Protein AF-A0A8J7C083-F1 (afdb_monomer)

Structure (mmCIF, N/CA/C/O backbone):
data_AF-A0A8J7C083-F1
#
_entry.id   AF-A0A8J7C083-F1
#
loop_
_atom_site.group_PDB
_atom_site.id
_atom_site.type_symbol
_atom_site.label_atom_id
_atom_site.label_alt_id
_atom_site.label_comp_id
_atom_site.label_asym_id
_atom_site.label_entity_id
_atom_site.label_seq_id
_atom_site.pdbx_PDB_ins_code
_atom_site.Cartn_x
_atom_site.Cartn_y
_atom_site.Cartn_z
_atom_site.occupancy
_atom_site.B_iso_or_equiv
_atom_site.auth_seq_id
_atom_site.auth_comp_id
_atom_site.auth_asym_id
_atom_site.auth_atom_id
_atom_site.pdbx_PDB_model_num
ATOM 1 N N . MET A 1 1 ? -25.918 -17.460 -4.280 1.00 40.22 1 MET A N 1
ATOM 2 C CA . MET A 1 1 ? -24.437 -17.452 -4.316 1.00 40.22 1 MET A CA 1
ATOM 3 C C . MET A 1 1 ? -23.921 -17.546 -2.889 1.00 40.22 1 MET A C 1
ATOM 5 O O . MET A 1 1 ? -24.442 -16.857 -2.026 1.00 40.22 1 MET A O 1
ATOM 9 N N . ASN A 1 2 ? -23.020 -18.502 -2.657 1.00 38.72 2 ASN A N 1
ATOM 10 C CA . ASN A 1 2 ? -22.718 -19.154 -1.379 1.00 38.72 2 ASN A CA 1
ATOM 11 C C . ASN A 1 2 ? -22.165 -18.248 -0.263 1.00 38.72 2 ASN A C 1
ATOM 13 O O . ASN A 1 2 ? -21.236 -17.479 -0.470 1.00 38.72 2 ASN A O 1
ATOM 17 N N . LEU A 1 3 ? -22.670 -18.476 0.954 1.00 43.50 3 LEU A N 1
ATOM 18 C CA . LEU A 1 3 ? -22.209 -17.929 2.240 1.00 43.50 3 LEU A CA 1
ATOM 19 C C . LEU A 1 3 ? -20.995 -18.695 2.833 1.00 43.50 3 LEU A C 1
ATOM 21 O O . LEU A 1 3 ? -20.701 -18.552 4.015 1.00 43.50 3 LEU A O 1
ATOM 25 N N . LEU A 1 4 ? -20.293 -19.514 2.034 1.00 46.03 4 LEU A N 1
ATOM 26 C CA . LEU A 1 4 ? -19.304 -20.509 2.503 1.00 46.03 4 LEU A CA 1
ATOM 27 C C . LEU A 1 4 ? -17.826 -20.189 2.206 1.00 46.03 4 LEU A C 1
ATOM 29 O O . LEU A 1 4 ? -16.956 -21.000 2.498 1.00 46.03 4 LEU A O 1
ATOM 33 N N . THR A 1 5 ? -17.503 -18.997 1.706 1.00 49.53 5 THR A N 1
ATOM 34 C CA . THR A 1 5 ? -16.111 -18.527 1.563 1.00 49.53 5 THR A CA 1
ATOM 35 C C . THR A 1 5 ? -15.956 -17.127 2.142 1.00 49.53 5 THR A C 1
ATOM 37 O O . THR A 1 5 ? -15.528 -16.200 1.466 1.00 49.53 5 THR A O 1
ATOM 40 N N . ARG A 1 6 ? -16.286 -16.940 3.424 1.00 51.78 6 ARG A N 1
ATOM 41 C CA . ARG A 1 6 ? -15.601 -15.893 4.194 1.00 51.78 6 ARG A CA 1
ATOM 42 C C . ARG A 1 6 ? -14.228 -16.447 4.556 1.00 51.78 6 ARG A C 1
ATOM 44 O O . ARG A 1 6 ? -14.013 -16.899 5.675 1.00 51.78 6 ARG A O 1
ATOM 51 N N . SER A 1 7 ? -13.316 -16.466 3.582 1.00 60.53 7 SER A N 1
ATOM 52 C CA . SER A 1 7 ? -11.887 -16.477 3.887 1.00 60.53 7 SER A CA 1
ATOM 53 C C . SER A 1 7 ? -11.666 -15.409 4.955 1.00 60.53 7 SER A C 1
ATOM 55 O O . SER A 1 7 ? -12.143 -14.284 4.788 1.00 60.53 7 SER A O 1
ATOM 57 N N . LEU A 1 8 ? -11.054 -15.771 6.083 1.00 58.56 8 LEU A N 1
ATOM 58 C CA . LEU A 1 8 ? -10.711 -14.824 7.141 1.00 58.56 8 LEU A CA 1
ATOM 59 C C . LEU A 1 8 ? -9.734 -13.807 6.545 1.00 58.56 8 LEU A C 1
ATOM 61 O O . LEU A 1 8 ? -8.529 -14.027 6.536 1.00 58.56 8 LEU A O 1
ATOM 65 N N . GLN A 1 9 ? -10.272 -12.735 5.971 1.00 74.50 9 GLN A N 1
ATOM 66 C CA . GLN A 1 9 ? -9.492 -11.647 5.409 1.00 74.50 9 GLN A CA 1
ATOM 67 C C . GLN A 1 9 ? -8.775 -10.991 6.582 1.00 74.50 9 GLN A C 1
ATOM 69 O O . GLN A 1 9 ? -9.418 -10.445 7.487 1.00 74.50 9 GLN A O 1
ATOM 74 N N . LEU A 1 10 ? -7.452 -11.131 6.621 1.00 89.25 10 LEU A N 1
ATOM 75 C CA . LEU A 1 10 ? -6.660 -10.623 7.728 1.00 89.25 10 LEU A CA 1
ATOM 76 C C . LEU A 1 10 ? -6.700 -9.096 7.666 1.00 89.25 10 LEU A C 1
ATOM 78 O O . LEU A 1 10 ? -6.261 -8.502 6.685 1.00 89.25 10 LEU A O 1
ATOM 82 N N . LYS A 1 11 ? -7.249 -8.458 8.698 1.00 92.88 11 LYS A N 1
ATOM 83 C CA . LYS A 1 11 ? -7.301 -6.998 8.796 1.00 92.88 11 LYS A CA 1
ATOM 84 C C . LYS A 1 11 ? -6.074 -6.502 9.547 1.00 92.88 11 LYS A C 1
ATOM 86 O O . LYS A 1 11 ? -5.862 -6.913 10.685 1.00 92.88 11 LYS A O 1
ATOM 91 N N . VAL A 1 12 ? -5.279 -5.640 8.921 1.00 92.44 12 VAL A N 1
ATOM 92 C CA . VAL A 1 12 ? -3.970 -5.227 9.449 1.00 92.44 12 VAL A CA 1
ATOM 93 C C . VAL A 1 12 ? -3.808 -3.720 9.328 1.00 92.44 12 VAL A C 1
ATOM 95 O O . VAL A 1 12 ? -4.084 -3.151 8.277 1.00 92.44 12 VAL A O 1
ATOM 98 N N . VAL A 1 13 ? -3.336 -3.079 10.396 1.00 91.31 13 VAL A N 1
ATOM 99 C CA . VAL A 1 13 ? -2.832 -1.703 10.334 1.00 91.31 13 VAL A CA 1
ATOM 100 C C . VAL A 1 13 ? -1.370 -1.769 9.921 1.00 91.31 13 VAL A C 1
ATOM 102 O O . VAL A 1 13 ? -0.576 -2.467 10.553 1.00 91.31 13 VAL A O 1
ATOM 105 N N . PHE A 1 14 ? -1.022 -1.056 8.859 1.00 88.75 14 PHE A N 1
ATOM 106 C CA . PHE A 1 14 ? 0.346 -0.979 8.368 1.00 88.75 14 PHE A CA 1
ATOM 107 C C . PHE A 1 14 ? 0.942 0.385 8.669 1.00 88.75 14 PHE A C 1
ATOM 109 O O . PHE A 1 14 ? 0.275 1.407 8.544 1.00 88.75 14 PHE A O 1
ATOM 116 N N . ASP A 1 15 ? 2.224 0.385 9.009 1.00 88.00 15 ASP A N 1
ATOM 117 C CA . ASP A 1 15 ? 3.021 1.603 9.033 1.00 88.00 15 ASP A CA 1
ATOM 118 C C . ASP A 1 15 ? 3.195 2.144 7.601 1.00 88.00 15 ASP A C 1
ATOM 120 O O . ASP A 1 15 ? 3.345 1.371 6.646 1.00 88.00 15 ASP A O 1
ATOM 124 N N . THR A 1 16 ? 3.236 3.469 7.449 1.00 86.56 16 THR A N 1
ATOM 125 C CA . THR A 1 16 ? 3.521 4.171 6.187 1.00 86.56 16 THR A CA 1
ATOM 126 C C . THR A 1 16 ? 4.766 3.614 5.485 1.00 86.56 16 THR A C 1
ATOM 128 O O . THR A 1 16 ? 4.790 3.472 4.259 1.00 86.56 16 THR A O 1
ATOM 131 N N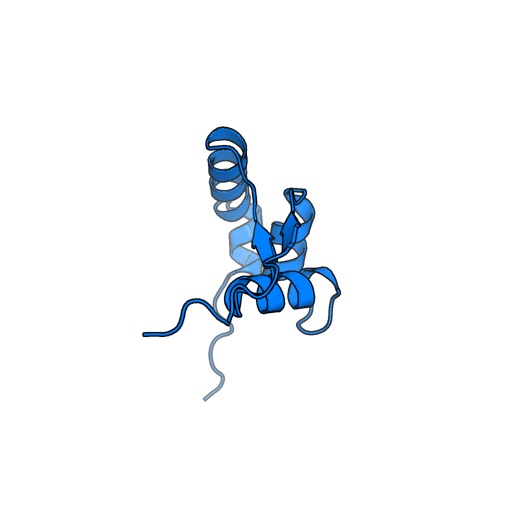 . ASN A 1 17 ? 5.793 3.213 6.242 1.00 87.81 17 ASN A N 1
ATOM 132 C CA . ASN A 1 17 ? 7.028 2.651 5.698 1.00 87.81 17 ASN A CA 1
ATOM 133 C C . ASN A 1 17 ? 6.828 1.326 4.958 1.00 87.81 17 ASN A C 1
ATOM 135 O O . ASN A 1 17 ? 7.600 1.041 4.041 1.00 87.81 17 ASN A O 1
ATOM 139 N N . VAL A 1 18 ? 5.816 0.524 5.308 1.00 90.25 18 VAL A N 1
ATOM 140 C CA . VAL A 1 18 ? 5.509 -0.724 4.588 1.00 90.25 18 VAL A CA 1
ATOM 141 C C . VAL A 1 18 ? 5.036 -0.403 3.174 1.00 90.25 18 VAL A C 1
ATOM 143 O O . VAL A 1 18 ? 5.534 -0.995 2.217 1.00 90.25 18 VAL A O 1
ATOM 146 N N . PHE A 1 19 ? 4.159 0.592 3.023 1.00 90.19 19 PHE A N 1
ATOM 147 C CA . PHE A 1 19 ? 3.710 1.060 1.713 1.00 90.19 19 PHE A CA 1
ATOM 148 C C . PHE A 1 19 ? 4.856 1.655 0.903 1.00 90.19 19 PHE A C 1
ATOM 150 O O . PHE A 1 19 ? 5.096 1.235 -0.227 1.00 90.19 19 PHE A O 1
ATOM 157 N N . VAL A 1 20 ? 5.605 2.595 1.487 1.00 88.25 20 VAL A N 1
ATOM 158 C CA . VAL A 1 20 ? 6.716 3.264 0.793 1.00 88.25 20 VAL A CA 1
ATOM 159 C C . VAL A 1 20 ? 7.773 2.247 0.358 1.00 88.25 20 VAL A C 1
ATOM 161 O O . VAL A 1 20 ? 8.190 2.242 -0.800 1.00 88.25 20 VAL A O 1
ATOM 164 N N . SER A 1 21 ? 8.176 1.345 1.253 1.00 89.31 21 SER A N 1
ATOM 165 C CA . SER A 1 21 ? 9.191 0.331 0.948 1.00 89.31 21 SER A CA 1
ATOM 166 C C . SE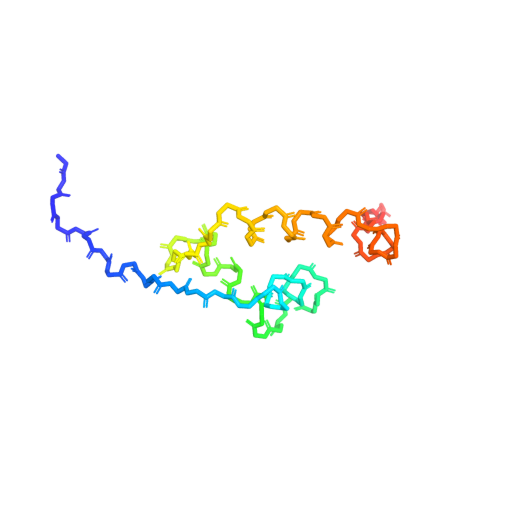R A 1 21 ? 8.684 -0.721 -0.033 1.00 89.31 21 SER A C 1
ATOM 168 O O . SER A 1 21 ? 9.457 -1.188 -0.860 1.00 89.31 21 SER A O 1
ATOM 170 N N . GLY A 1 22 ? 7.405 -1.100 0.025 1.00 91.19 22 GLY A N 1
ATOM 171 C CA . GLY A 1 22 ? 6.835 -2.076 -0.904 1.00 91.19 22 GLY A CA 1
ATOM 172 C C . GLY A 1 22 ? 6.664 -1.526 -2.321 1.00 91.19 22 GLY A C 1
ATOM 173 O O . GLY A 1 22 ? 6.855 -2.266 -3.288 1.00 91.19 22 GLY A O 1
ATOM 174 N N . LEU A 1 23 ? 6.343 -0.234 -2.446 1.00 88.25 23 LEU A N 1
ATOM 175 C CA . LEU A 1 23 ? 6.173 0.448 -3.732 1.00 88.25 23 LEU A CA 1
ATOM 176 C C . LEU A 1 23 ? 7.511 0.787 -4.397 1.00 88.25 23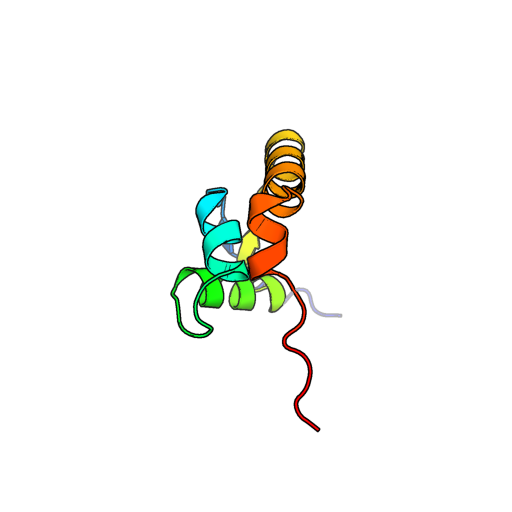 LEU A C 1
ATOM 178 O O . LEU A 1 23 ? 7.616 0.718 -5.619 1.00 88.25 23 LEU A O 1
ATOM 182 N N . LEU A 1 24 ? 8.525 1.168 -3.613 1.00 86.31 24 LEU A N 1
ATOM 183 C CA . LEU A 1 24 ? 9.820 1.632 -4.134 1.00 86.31 24 LEU A CA 1
ATOM 184 C C . LEU A 1 24 ? 10.935 0.579 -4.063 1.00 86.31 24 LEU A C 1
ATOM 186 O O . LEU A 1 24 ? 12.006 0.774 -4.640 1.00 86.31 24 LEU A O 1
ATOM 190 N N . GLY A 1 25 ? 10.724 -0.494 -3.305 1.00 82.12 25 GLY A N 1
ATOM 191 C CA . GLY A 1 25 ? 11.718 -1.525 -3.035 1.00 82.12 25 GLY A CA 1
ATOM 192 C C . GLY A 1 25 ? 11.786 -2.627 -4.090 1.00 82.12 25 GLY A C 1
ATOM 193 O O . GLY A 1 25 ? 11.132 -2.598 -5.131 1.00 82.12 25 GLY A O 1
ATOM 194 N N . SER A 1 26 ? 12.614 -3.636 -3.811 1.00 86.81 26 SER A N 1
ATOM 195 C CA . SER A 1 26 ? 12.801 -4.776 -4.711 1.00 86.81 26 SER A CA 1
ATOM 196 C C . SER A 1 26 ? 11.540 -5.656 -4.801 1.00 86.81 26 SER A C 1
ATOM 198 O O . SER A 1 26 ? 10.904 -5.887 -3.767 1.00 86.81 26 SER A O 1
ATOM 200 N N . PRO A 1 27 ? 11.244 -6.260 -5.972 1.00 84.00 27 PRO A N 1
ATOM 201 C CA . PRO A 1 27 ? 10.068 -7.119 -6.192 1.00 84.00 27 PRO A CA 1
ATOM 202 C C . PRO A 1 27 ? 9.979 -8.394 -5.335 1.00 84.00 27 PRO A C 1
ATOM 204 O O . PRO A 1 27 ? 8.973 -9.087 -5.381 1.00 84.00 27 PRO A O 1
ATOM 207 N N . GLN A 1 28 ? 11.020 -8.743 -4.574 1.00 89.44 28 GLN A N 1
ATOM 208 C CA . GLN A 1 28 ? 11.003 -9.874 -3.629 1.00 89.44 28 GLN A CA 1
ATOM 209 C C . GLN A 1 28 ? 11.148 -9.431 -2.168 1.00 89.44 28 GLN A C 1
ATOM 211 O O . GLN A 1 28 ? 11.331 -10.258 -1.276 1.00 89.44 28 GLN A O 1
ATOM 216 N N . SER A 1 29 ? 11.128 -8.122 -1.904 1.00 92.38 29 SER A N 1
ATOM 217 C CA . SER A 1 29 ? 11.236 -7.622 -0.538 1.00 92.38 29 SER A CA 1
ATOM 218 C C . SER A 1 29 ? 9.969 -7.968 0.258 1.00 92.38 29 SER A C 1
ATOM 220 O O . SER A 1 29 ? 8.871 -7.920 -0.303 1.00 92.38 29 SER A O 1
ATOM 222 N N . PRO A 1 30 ? 10.074 -8.273 1.566 1.00 94.12 30 PRO A N 1
ATOM 223 C CA . PRO A 1 30 ? 8.897 -8.564 2.384 1.00 94.12 30 PRO A CA 1
ATOM 224 C C . PRO A 1 30 ? 7.784 -7.498 2.298 1.00 94.12 30 PRO A C 1
ATOM 226 O O . PRO A 1 30 ? 6.626 -7.888 2.156 1.00 94.12 30 PRO A O 1
ATOM 229 N N . PRO A 1 31 ? 8.078 -6.177 2.282 1.00 93.75 31 PRO A N 1
ATOM 230 C CA . PRO A 1 31 ? 7.052 -5.150 2.084 1.00 93.75 31 PRO A CA 1
ATOM 231 C C . PRO A 1 31 ? 6.339 -5.243 0.729 1.00 93.75 31 PRO A C 1
ATOM 233 O O . PRO A 1 31 ? 5.135 -5.022 0.656 1.00 93.75 31 PRO A O 1
ATOM 236 N N . HIS A 1 32 ? 7.051 -5.609 -0.341 1.00 94.12 32 HIS A N 1
ATOM 237 C CA . HIS A 1 32 ? 6.446 -5.801 -1.659 1.00 94.12 32 HIS A CA 1
ATOM 238 C C . HIS A 1 32 ? 5.498 -7.007 -1.671 1.00 94.12 32 HIS A C 1
ATOM 240 O O . HIS A 1 32 ? 4.376 -6.905 -2.158 1.00 94.12 32 HIS A O 1
ATOM 246 N N . CYS A 1 33 ? 5.908 -8.126 -1.064 1.00 93.38 33 CYS A N 1
ATOM 247 C CA . CYS A 1 33 ? 5.053 -9.306 -0.929 1.00 93.38 33 CYS A CA 1
ATOM 248 C C . CYS A 1 33 ? 3.762 -8.994 -0.159 1.00 93.38 33 CYS A C 1
ATOM 250 O O . CYS A 1 33 ? 2.699 -9.483 -0.528 1.00 93.38 33 CYS A O 1
ATOM 252 N N . ILE A 1 34 ? 3.830 -8.147 0.874 1.00 92.50 34 ILE A N 1
ATOM 253 C CA . ILE A 1 34 ? 2.641 -7.691 1.606 1.00 92.50 34 ILE A CA 1
ATOM 254 C C . ILE A 1 34 ? 1.680 -6.935 0.679 1.00 92.50 34 ILE A C 1
ATOM 256 O O . ILE A 1 34 ? 0.483 -7.212 0.708 1.00 92.50 34 ILE A O 1
ATOM 260 N N . LEU A 1 35 ? 2.180 -6.036 -0.176 1.00 92.56 35 LEU A N 1
ATOM 261 C CA . LEU A 1 35 ? 1.330 -5.329 -1.140 1.00 92.56 35 LEU A CA 1
ATOM 262 C C . LEU A 1 35 ? 0.651 -6.288 -2.124 1.00 92.56 35 LEU A C 1
ATOM 264 O O . LEU A 1 35 ? -0.522 -6.099 -2.430 1.00 92.56 35 LEU A O 1
ATOM 268 N N . LEU A 1 36 ? 1.344 -7.335 -2.582 1.00 93.06 36 LEU A N 1
ATOM 269 C CA . LEU A 1 36 ? 0.737 -8.359 -3.441 1.00 93.06 36 LEU A CA 1
ATOM 270 C C . LEU A 1 36 ? -0.402 -9.091 -2.720 1.00 93.06 36 LEU A C 1
ATOM 272 O O . LEU A 1 36 ? -1.500 -9.179 -3.256 1.00 93.06 36 LEU A O 1
ATOM 276 N N . LEU A 1 37 ? -0.195 -9.504 -1.465 1.00 92.25 37 LEU A N 1
ATOM 277 C CA . LEU A 1 37 ? -1.249 -10.125 -0.650 1.00 92.25 37 LEU A CA 1
ATOM 278 C C . LEU A 1 37 ? -2.455 -9.195 -0.432 1.00 92.25 37 LEU A C 1
ATOM 280 O O . LEU A 1 37 ? -3.586 -9.668 -0.304 1.00 92.25 37 LEU A O 1
ATOM 284 N N . MET A 1 38 ? -2.224 -7.881 -0.373 1.00 91.56 38 MET A N 1
ATOM 285 C CA . MET A 1 38 ? -3.294 -6.886 -0.299 1.00 91.56 38 MET A CA 1
ATOM 286 C C . MET A 1 38 ? -4.075 -6.784 -1.612 1.00 91.56 38 MET A C 1
ATOM 288 O O . MET A 1 38 ? -5.305 -6.760 -1.586 1.00 91.56 38 MET A O 1
ATOM 292 N N . LEU A 1 39 ? -3.380 -6.754 -2.752 1.00 90.69 39 LEU A N 1
ATOM 293 C CA . LEU A 1 39 ? -3.996 -6.720 -4.084 1.00 90.69 39 LEU A CA 1
ATOM 294 C C . LEU A 1 39 ? -4.783 -8.001 -4.390 1.00 90.69 39 LEU A C 1
ATOM 296 O O . LEU A 1 39 ? -5.868 -7.926 -4.963 1.00 90.69 39 LEU A O 1
ATOM 300 N N . ASP A 1 40 ? -4.290 -9.149 -3.925 1.00 91.31 40 ASP A N 1
ATOM 301 C CA . ASP A 1 40 ? -4.969 -10.447 -4.014 1.00 91.31 40 ASP A CA 1
ATOM 302 C C . ASP A 1 40 ? -6.160 -10.563 -3.041 1.00 91.31 40 ASP A C 1
ATOM 304 O O . ASP A 1 40 ? -6.863 -11.575 -3.010 1.00 91.31 40 ASP A O 1
ATOM 308 N N . GLY A 1 41 ? -6.398 -9.538 -2.215 1.00 89.62 41 GLY A N 1
ATOM 309 C CA . GLY A 1 41 ? -7.494 -9.502 -1.254 1.00 89.62 41 GLY A CA 1
ATOM 310 C C . GLY A 1 41 ? -7.322 -10.466 -0.080 1.00 89.62 41 GLY A C 1
ATOM 311 O O . GLY A 1 41 ? -8.289 -10.721 0.633 1.00 89.62 41 GLY A O 1
ATOM 312 N N . LEU A 1 42 ? -6.125 -11.002 0.157 1.00 91.00 42 LEU A N 1
ATOM 313 C CA . LEU A 1 42 ? -5.837 -11.873 1.303 1.00 91.00 42 LEU A CA 1
ATOM 314 C C . LEU A 1 42 ? -5.625 -11.066 2.590 1.00 91.00 42 LEU A C 1
ATOM 316 O O . LEU A 1 42 ? -5.931 -11.544 3.687 1.00 91.00 42 LEU A O 1
ATOM 320 N N . VAL A 1 43 ? -5.151 -9.826 2.449 1.00 93.25 43 VAL A N 1
ATOM 321 C CA . VAL A 1 43 ? -4.966 -8.876 3.547 1.00 93.25 43 VAL A CA 1
ATOM 322 C C . VAL A 1 43 ? -5.728 -7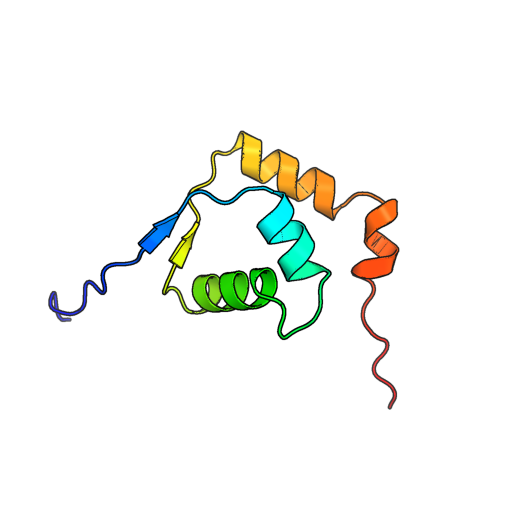.587 3.263 1.00 93.25 43 VAL A C 1
ATOM 324 O O . VAL A 1 43 ? -5.589 -6.983 2.205 1.00 93.25 43 VAL A O 1
ATOM 327 N N . THR A 1 44 ? -6.521 -7.135 4.228 1.00 92.75 44 THR A N 1
ATOM 328 C CA . THR A 1 44 ? -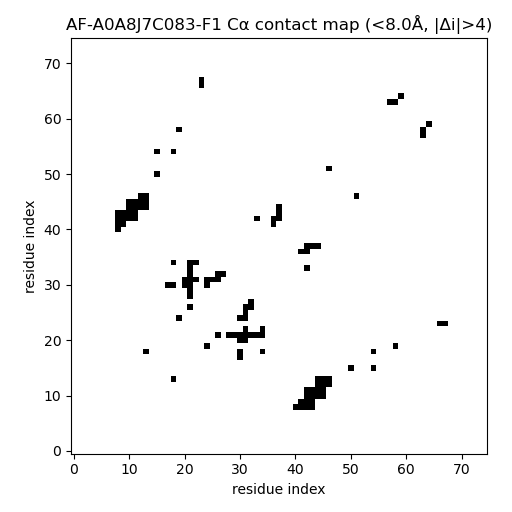7.228 -5.857 4.153 1.00 92.75 44 THR A CA 1
ATOM 329 C C . THR A 1 44 ? -6.480 -4.819 4.986 1.00 92.75 44 THR A C 1
ATOM 331 O O . THR A 1 44 ? -6.425 -4.963 6.213 1.00 92.75 44 THR A O 1
ATOM 334 N N . PRO A 1 45 ? -5.919 -3.767 4.367 1.00 91.88 45 PRO A N 1
ATOM 335 C CA . PRO A 1 45 ? -5.327 -2.675 5.121 1.00 91.88 45 PRO A CA 1
ATOM 336 C C . PRO A 1 45 ? -6.417 -1.917 5.879 1.00 91.88 45 PRO A C 1
ATOM 338 O O . PRO A 1 45 ? -7.472 -1.592 5.332 1.00 91.88 45 PRO A O 1
ATOM 341 N N . LEU A 1 46 ? -6.151 -1.627 7.144 1.00 92.88 46 LEU A N 1
ATOM 342 C CA . LEU A 1 46 ? -6.924 -0.693 7.945 1.00 92.88 46 LEU A CA 1
ATOM 343 C C . LEU A 1 46 ? -6.140 0.611 8.029 1.00 92.88 46 LEU A C 1
ATOM 345 O O . LEU A 1 46 ? -5.025 0.635 8.547 1.00 92.88 46 LEU A O 1
ATOM 349 N N . LEU A 1 47 ? -6.728 1.678 7.503 1.00 89.56 47 LEU A N 1
ATOM 350 C CA . LEU A 1 47 ? -6.156 3.018 7.473 1.00 89.56 47 LEU A CA 1
ATOM 351 C C . LEU A 1 47 ? -7.216 3.991 7.980 1.00 89.56 47 LEU A C 1
ATOM 353 O O . LEU A 1 47 ? -8.398 3.817 7.675 1.00 89.56 47 LEU A O 1
ATOM 357 N N . SER A 1 48 ? -6.801 4.996 8.749 1.00 90.50 48 SER A N 1
ATOM 358 C CA . SER A 1 48 ? -7.639 6.175 8.944 1.00 90.50 48 SER A CA 1
ATOM 359 C C . SER A 1 48 ? -7.530 7.086 7.720 1.00 90.50 48 SER A C 1
ATOM 361 O O . SER A 1 48 ? -6.589 6.963 6.927 1.00 90.50 48 SER A O 1
ATOM 363 N N . GLU A 1 49 ? -8.481 8.004 7.574 1.00 90.81 49 GLU A N 1
ATOM 364 C CA . GLU A 1 49 ? -8.452 9.015 6.513 1.00 90.81 49 GLU A CA 1
ATOM 365 C C . GLU A 1 49 ? -7.157 9.843 6.590 1.00 90.81 49 GLU A C 1
ATOM 367 O O . GLU A 1 49 ? -6.486 10.066 5.586 1.00 90.81 49 GLU A O 1
ATOM 372 N N . GLU A 1 50 ? -6.745 10.220 7.803 1.00 89.81 50 GLU A N 1
ATOM 373 C CA . GLU A 1 50 ? -5.542 11.012 8.057 1.00 89.81 50 GLU A CA 1
ATOM 374 C C . GLU A 1 50 ? -4.268 10.264 7.643 1.00 89.81 50 GLU A C 1
ATOM 376 O O . GLU A 1 50 ? -3.413 10.832 6.966 1.00 89.81 50 GLU A O 1
ATOM 381 N N . THR A 1 51 ? -4.148 8.976 7.993 1.00 86.25 51 THR A N 1
ATOM 382 C CA . THR A 1 51 ? -2.997 8.153 7.584 1.00 86.25 51 THR A CA 1
ATOM 383 C C . THR A 1 51 ? -2.960 7.949 6.070 1.00 86.25 51 THR A C 1
ATOM 385 O O . THR A 1 51 ? -1.887 7.950 5.466 1.00 86.25 51 THR A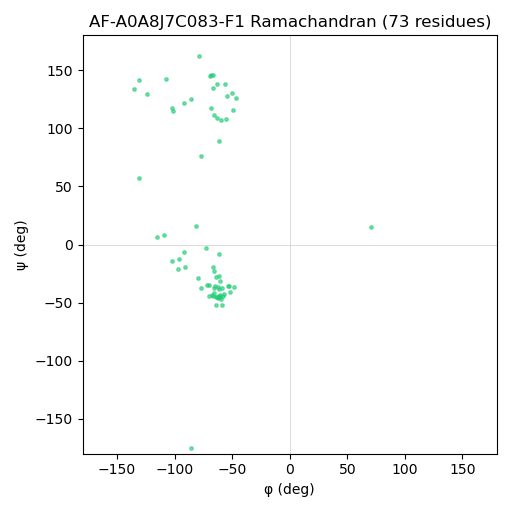 O 1
ATOM 388 N N . PHE A 1 52 ? -4.122 7.785 5.432 1.00 89.00 52 PHE A N 1
ATOM 389 C CA . PHE A 1 52 ? -4.194 7.658 3.979 1.00 89.00 52 PHE A CA 1
ATOM 390 C C . PHE A 1 52 ? -3.771 8.952 3.272 1.00 89.00 52 PHE A C 1
ATOM 392 O O . PHE A 1 52 ? -3.008 8.909 2.302 1.00 89.00 52 PHE A O 1
ATOM 399 N N . GLN A 1 53 ? -4.202 10.101 3.792 1.00 90.38 53 GLN A N 1
ATOM 400 C CA . GLN A 1 53 ? -3.813 11.409 3.281 1.00 90.38 53 GLN A CA 1
ATOM 401 C C . GLN A 1 53 ? -2.302 11.642 3.430 1.00 90.38 53 GLN A C 1
ATOM 403 O O . GLN A 1 53 ? -1.645 12.022 2.458 1.00 90.38 53 GLN A O 1
ATOM 408 N N . GLU A 1 54 ? -1.724 11.327 4.594 1.00 87.75 54 GLU A N 1
ATOM 409 C CA . GLU A 1 54 ? -0.273 11.396 4.815 1.00 87.75 54 GLU A CA 1
ATOM 410 C C . GLU A 1 54 ? 0.487 10.516 3.812 1.00 87.75 54 GLU A C 1
ATOM 412 O O . GLU A 1 54 ? 1.476 10.949 3.214 1.00 87.75 54 GLU A O 1
ATOM 417 N N . LEU A 1 55 ? 0.012 9.290 3.572 1.00 87.50 55 LEU A N 1
ATOM 418 C CA . LEU A 1 55 ? 0.625 8.386 2.604 1.00 87.50 55 LEU A CA 1
ATOM 419 C C . LEU A 1 55 ? 0.610 8.978 1.184 1.00 87.50 55 LEU A C 1
ATOM 421 O O . LEU A 1 55 ? 1.629 8.931 0.490 1.00 87.50 55 LEU A O 1
ATOM 425 N N . CYS A 1 56 ? -0.509 9.570 0.761 1.00 87.88 56 CYS A N 1
ATOM 426 C CA . CYS A 1 56 ? -0.622 10.243 -0.535 1.00 87.88 56 CYS A CA 1
ATOM 427 C C . CYS A 1 56 ? 0.363 11.413 -0.651 1.00 87.88 56 CYS A C 1
ATOM 429 O O . CYS A 1 56 ? 1.064 11.549 -1.660 1.00 87.88 56 CYS A O 1
ATOM 431 N N . GLU A 1 57 ? 0.465 12.234 0.392 1.00 89.38 57 GLU A N 1
ATOM 432 C CA . GLU A 1 57 ? 1.417 13.341 0.445 1.00 89.38 57 GLU A CA 1
ATOM 433 C C . GLU A 1 57 ? 2.858 12.847 0.366 1.00 89.38 57 GLU A C 1
ATOM 435 O O . GLU A 1 57 ? 3.644 13.385 -0.408 1.00 89.38 57 GLU A O 1
ATOM 440 N N . VAL A 1 58 ? 3.218 11.800 1.114 1.00 87.62 58 VAL A N 1
ATOM 441 C CA . VAL A 1 58 ? 4.563 11.213 1.081 1.00 87.62 58 VAL A CA 1
ATOM 442 C C . VAL A 1 58 ? 4.901 10.730 -0.325 1.00 87.62 58 VAL A C 1
ATOM 444 O O . VAL A 1 58 ? 5.938 11.134 -0.856 1.00 87.62 58 VAL A O 1
ATOM 447 N N . LEU A 1 59 ? 4.032 9.924 -0.941 1.00 84.56 59 LEU A N 1
ATOM 448 C CA . LEU A 1 59 ? 4.259 9.314 -2.256 1.00 84.56 59 LEU A CA 1
ATOM 449 C C . LEU A 1 59 ? 4.326 10.334 -3.403 1.00 84.56 59 LEU A C 1
ATOM 451 O O . LEU A 1 59 ? 4.954 10.062 -4.425 1.00 84.56 59 LEU A O 1
ATOM 455 N N . THR A 1 60 ? 3.737 11.518 -3.233 1.00 85.88 60 THR A N 1
ATOM 456 C CA . THR A 1 60 ? 3.735 12.587 -4.246 1.00 85.88 60 THR A CA 1
ATOM 457 C C . THR A 1 60 ? 4.892 13.582 -4.106 1.00 85.88 60 THR A C 1
ATOM 459 O O . THR A 1 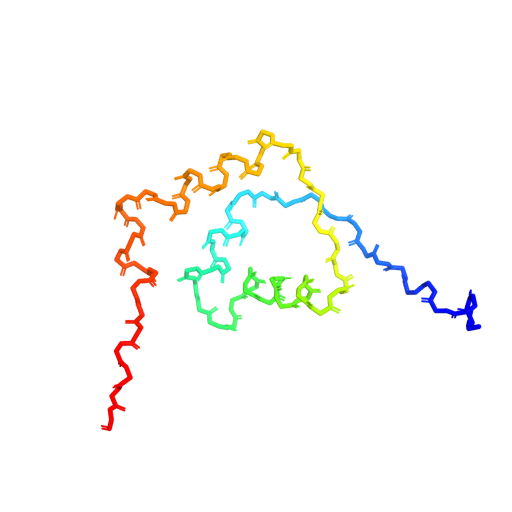60 ? 5.098 14.405 -5.004 1.00 85.88 60 THR A O 1
ATOM 462 N N . ARG A 1 61 ? 5.705 13.493 -3.040 1.00 86.62 61 ARG A N 1
ATOM 463 C CA . ARG A 1 61 ? 6.880 14.363 -2.841 1.00 86.62 61 ARG A CA 1
ATOM 464 C C . ARG A 1 61 ? 7.846 14.275 -4.021 1.00 86.62 61 ARG A C 1
ATOM 466 O O . ARG A 1 61 ? 8.216 13.188 -4.464 1.00 86.62 61 ARG A O 1
ATOM 473 N N . ASP A 1 62 ? 8.377 15.423 -4.443 1.00 81.94 62 ASP A N 1
ATOM 474 C CA . ASP A 1 62 ? 9.336 15.521 -5.555 1.00 81.94 62 ASP A CA 1
ATOM 475 C C . ASP A 1 62 ? 10.554 14.604 -5.390 1.00 81.94 62 ASP A C 1
ATOM 477 O O . ASP A 1 62 ? 11.035 14.001 -6.350 1.00 81.94 62 ASP A O 1
ATOM 481 N N . ARG A 1 63 ? 11.015 14.422 -4.148 1.00 80.31 63 ARG A N 1
ATOM 482 C CA . ARG A 1 63 ? 12.129 13.523 -3.818 1.00 80.31 63 ARG A CA 1
ATOM 483 C C . AR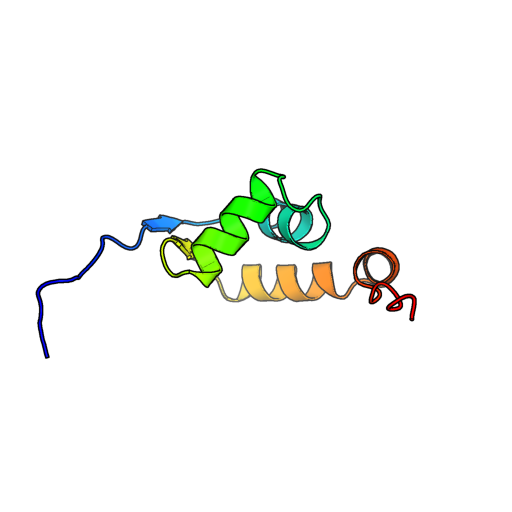G A 1 63 ? 11.843 12.058 -4.173 1.00 80.31 63 ARG A C 1
ATOM 485 O O .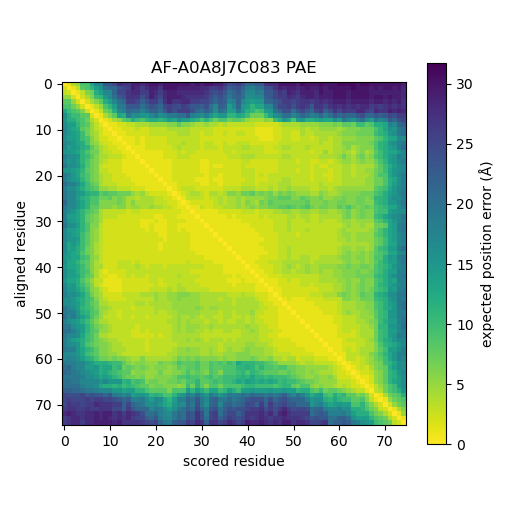 ARG A 1 63 ? 12.795 11.312 -4.415 1.00 80.31 63 ARG A O 1
ATOM 492 N N . LEU A 1 64 ? 10.573 11.646 -4.195 1.00 77.25 64 LEU A N 1
ATOM 493 C CA . LEU A 1 64 ? 10.157 10.285 -4.533 1.00 77.25 64 LEU A CA 1
ATOM 494 C C . LEU A 1 64 ? 9.858 10.086 -6.023 1.00 77.25 64 LEU A C 1
ATOM 496 O O . LEU A 1 64 ? 9.978 8.961 -6.506 1.00 77.25 64 LEU A O 1
ATOM 500 N N . LYS A 1 65 ? 9.603 11.158 -6.788 1.00 73.88 65 LYS A N 1
ATOM 501 C CA . LYS A 1 65 ? 9.340 11.083 -8.241 1.00 73.88 65 LYS A CA 1
ATOM 502 C C . LYS A 1 65 ? 10.423 10.322 -9.012 1.00 73.88 65 LYS A C 1
ATOM 504 O O . LYS A 1 65 ? 10.112 9.572 -9.931 1.00 73.88 65 LYS A O 1
ATOM 509 N N . ARG A 1 66 ? 11.690 10.446 -8.601 1.00 73.81 66 ARG A N 1
ATOM 510 C CA . ARG A 1 66 ? 12.826 9.734 -9.220 1.00 73.81 66 ARG A CA 1
ATOM 511 C C . ARG A 1 66 ? 12.810 8.212 -9.034 1.00 73.81 66 ARG A C 1
ATOM 513 O O . ARG A 1 66 ? 13.499 7.522 -9.773 1.00 73.81 66 ARG A O 1
ATOM 520 N N . TYR A 1 67 ? 12.069 7.703 -8.050 1.00 72.75 67 TYR A N 1
ATOM 521 C CA . TYR A 1 67 ? 11.933 6.266 -7.787 1.00 72.75 67 TYR A CA 1
ATOM 522 C C . TYR A 1 67 ? 10.662 5.672 -8.409 1.00 72.75 67 TYR A C 1
ATOM 524 O O . TYR A 1 67 ? 10.603 4.469 -8.625 1.00 72.75 67 TYR A O 1
ATOM 532 N N . ILE A 1 68 ? 9.667 6.515 -8.706 1.00 67.00 68 ILE A N 1
ATOM 533 C CA . ILE A 1 68 ? 8.371 6.126 -9.291 1.00 67.00 68 ILE A CA 1
ATOM 534 C C . ILE A 1 68 ? 8.375 6.296 -10.822 1.00 67.00 68 ILE A C 1
ATOM 536 O O . ILE A 1 68 ? 7.485 5.793 -11.506 1.00 67.00 68 ILE A O 1
ATOM 540 N N . ALA A 1 69 ? 9.380 6.988 -11.379 1.00 56.75 69 ALA A N 1
ATOM 541 C CA . ALA A 1 69 ? 9.510 7.198 -12.816 1.00 56.75 69 ALA A CA 1
ATOM 542 C C . ALA A 1 69 ? 9.373 5.862 -13.575 1.00 56.75 69 ALA A C 1
ATOM 544 O O . ALA A 1 69 ? 10.039 4.888 -13.205 1.00 56.75 69 ALA A O 1
ATOM 545 N N . PRO A 1 70 ? 8.530 5.800 -14.626 1.00 51.00 70 PRO A N 1
ATOM 546 C CA . PRO A 1 70 ? 8.370 4.584 -15.401 1.00 51.00 70 PRO A CA 1
ATOM 547 C C . PRO A 1 70 ? 9.753 4.144 -15.867 1.00 51.00 70 PRO A C 1
ATOM 549 O O . PRO A 1 70 ? 10.487 4.942 -16.457 1.00 51.00 70 PRO A O 1
ATOM 552 N N . ARG A 1 71 ? 10.123 2.883 -15.614 1.00 51.31 71 ARG A N 1
ATOM 553 C CA . ARG A 1 71 ? 11.231 2.278 -16.352 1.00 51.31 71 ARG A CA 1
ATOM 554 C C . ARG A 1 71 ? 10.868 2.432 -17.821 1.00 51.31 71 ARG A C 1
ATOM 556 O O . ARG A 1 71 ? 9.922 1.789 -18.274 1.00 51.31 71 ARG A O 1
ATOM 563 N N . ALA A 1 72 ? 11.561 3.324 -18.527 1.00 45.88 72 ALA A N 1
ATOM 564 C CA . ALA A 1 72 ? 11.441 3.433 -19.966 1.00 45.88 72 ALA A CA 1
ATOM 565 C C . ALA A 1 72 ? 11.598 2.016 -20.515 1.00 45.88 72 ALA A C 1
ATOM 567 O O . ALA A 1 72 ? 12.615 1.362 -20.275 1.00 45.88 72 ALA A O 1
ATOM 568 N N . SER A 1 73 ? 10.540 1.507 -21.138 1.00 43.88 73 SER A N 1
ATOM 569 C CA . SER A 1 73 ? 10.556 0.207 -21.782 1.00 43.88 73 SER A CA 1
ATOM 570 C C . SER A 1 73 ? 11.644 0.278 -22.845 1.00 43.88 73 SER A C 1
ATOM 572 O O . SER A 1 73 ? 11.500 1.002 -23.831 1.00 43.88 73 SER A O 1
ATOM 574 N N . VAL A 1 74 ? 12.766 -0.398 -22.603 1.00 44.81 74 VAL A N 1
ATOM 575 C CA . VAL A 1 74 ? 13.763 -0.635 -23.642 1.00 44.81 74 VAL A CA 1
ATOM 576 C C . VAL A 1 74 ? 13.044 -1.489 -24.682 1.00 44.81 74 VAL A C 1
ATOM 578 O O . VAL A 1 74 ? 12.645 -2.613 -24.379 1.00 44.81 74 VAL A O 1
ATOM 581 N N . LYS A 1 75 ? 12.754 -0.873 -25.831 1.00 37.81 75 LYS A N 1
ATOM 582 C CA . LYS A 1 75 ? 12.282 -1.563 -27.032 1.00 37.81 75 LYS A CA 1
ATOM 583 C C . LYS A 1 75 ? 13.338 -2.541 -27.523 1.00 37.81 75 LYS A C 1
ATOM 585 O O . LYS A 1 75 ? 14.535 -2.192 -27.414 1.00 37.81 75 LYS A O 1
#

Secondary structure (DSSP, 8-state):
--S------EEEE--HHHHHHHHHS-TTSHHHHHHHHHHTTSEEEE--HHHHHHHHHHHHSHHHHHHHS------

Sequence (75 aa):
MNLLTRSLQLKVVFDTNVFVSGLLGSPQSPPHCILLLMLDGLVTPLLSEETFQELCEVLTRDRLKRYIAPRASVK

pLDDT: mean 79.89, std 17.03, range [37.81, 94.12]

Foldseek 3Di:
DDPPPPLVAAEDEDDLCLVVCLQQHDCPDPSVVVVVCVVVSSHPYDDDPVRVVVSVVVCPDPVNCVRNPPPPPPD

Solvent-accessible surface area (backbone atoms only — not comparable to full-atom values): 4678 Å² total; per-residue (Å²): 135,82,91,83,73,78,66,82,56,44,73,40,76,72,61,68,64,44,56,55,43,24,75,65,47,55,92,82,36,71,40,22,51,51,52,51,38,36,74,72,57,53,31,42,80,51,74,54,73,66,59,50,51,51,46,54,55,58,67,65,34,74,87,41,47,79,68,66,54,76,76,77,77,82,125

Mean predicted aligned error: 8.63 Å

InterPro domains:
  IPR002716 PIN domain [PF13470] (11-66)
  IPR002850 MJ1680-like [TIGR00305] (11-71)
  IPR029060 PIN-like domain superfamily [SSF88723] (11-67)

Organism: NCBI:txid2748662

Radius of gyration: 15.31 Å; Cα contacts (8 Å, |Δi|>4): 60; chains: 1; bounding box: 38×36×37 Å